Protein AF-A0A937Z5E2-F1 (afdb_monomer_lite)

Secondary structure (DSSP, 8-state):
--------STTSTT--SGGGGSTTSTTHHHHHHHHHHHHHHHHHHHHHTT-

Sequence (51 aa):
MKVYISVDIEGCAGITHWDEAEKSHADYPEFREQMTREAVAAIEGAMAAGA

pLDDT: mean 97.64, std 1.1, range [93.19, 98.75]

Structure (mmCIF, N/CA/C/O backbone):
data_AF-A0A937Z5E2-F1
#
_entry.id   AF-A0A937Z5E2-F1
#
loop_
_atom_site.group_PDB
_atom_site.id
_atom_site.type_symbol
_atom_site.label_atom_id
_atom_site.label_alt_id
_atom_site.label_comp_id
_atom_site.label_asym_id
_atom_site.label_entity_id
_atom_site.label_seq_id
_atom_site.pdbx_PDB_ins_code
_atom_site.Cartn_x
_atom_site.Cartn_y
_atom_site.Cartn_z
_atom_site.occupancy
_atom_site.B_iso_or_equiv
_atom_site.auth_seq_id
_atom_site.auth_comp_id
_atom_site.auth_asym_id
_atom_site.auth_atom_id
_atom_site.pdbx_PDB_model_num
ATOM 1 N N . MET A 1 1 ? -9.924 3.531 18.917 1.00 93.19 1 MET A N 1
ATOM 2 C CA . MET A 1 1 ? -9.176 2.277 19.213 1.00 93.19 1 MET A CA 1
ATOM 3 C C . MET A 1 1 ? -7.683 2.554 18.968 1.00 93.19 1 MET A C 1
ATOM 5 O O . MET A 1 1 ? -7.299 3.715 18.950 1.00 93.19 1 MET A O 1
ATOM 9 N N . LYS A 1 2 ? -6.796 1.559 18.879 1.00 95.88 2 LYS A N 1
ATOM 10 C CA . LYS A 1 2 ? -5.495 1.722 18.209 1.00 95.88 2 LYS A CA 1
ATOM 11 C C . LYS A 1 2 ? -5.376 0.595 17.195 1.00 95.88 2 LYS A C 1
ATOM 13 O O . LYS A 1 2 ? -5.584 -0.557 17.568 1.00 95.88 2 LYS A O 1
ATOM 18 N N . VAL A 1 3 ? -5.055 0.927 15.949 1.00 96.62 3 VAL A N 1
ATOM 19 C CA . VAL A 1 3 ? -4.916 -0.029 14.843 1.00 96.62 3 VAL A CA 1
ATOM 20 C C . VAL A 1 3 ? -3.520 0.108 14.250 1.00 96.62 3 VAL A C 1
ATOM 22 O O . VAL A 1 3 ? -3.010 1.217 14.104 1.00 96.62 3 VAL A O 1
ATOM 25 N N . TYR A 1 4 ? -2.897 -1.025 13.937 1.00 97.94 4 TYR A N 1
ATOM 26 C CA . TYR A 1 4 ? -1.635 -1.078 13.210 1.00 97.94 4 TYR A CA 1
ATOM 27 C C . TYR A 1 4 ? -1.907 -1.567 11.787 1.00 97.94 4 TYR A C 1
ATOM 29 O O . TYR A 1 4 ? -2.564 -2.592 11.613 1.00 97.94 4 TYR A O 1
ATOM 37 N N . ILE A 1 5 ? -1.414 -0.833 10.789 1.00 97.44 5 ILE A N 1
ATOM 38 C CA . ILE A 1 5 ? -1.540 -1.169 9.367 1.00 97.44 5 ILE A CA 1
ATOM 39 C C . ILE A 1 5 ? -0.123 -1.359 8.826 1.00 97.44 5 ILE A C 1
ATOM 41 O O . ILE A 1 5 ? 0.699 -0.447 8.906 1.00 97.44 5 ILE A O 1
ATOM 45 N N . SER A 1 6 ? 0.161 -2.554 8.312 1.00 97.75 6 SER A N 1
ATOM 46 C CA . SER A 1 6 ? 1.401 -2.883 7.605 1.00 97.75 6 SER A CA 1
ATOM 47 C C . SER A 1 6 ? 1.107 -2.892 6.111 1.00 97.75 6 SER A C 1
ATOM 49 O O . SER A 1 6 ? 0.075 -3.418 5.698 1.00 97.75 6 SER A O 1
ATOM 51 N N . VAL A 1 7 ? 1.979 -2.266 5.326 1.00 97.88 7 VAL A N 1
ATOM 52 C CA . VAL A 1 7 ? 1.800 -2.069 3.886 1.00 97.88 7 VAL A CA 1
ATOM 53 C C . VAL A 1 7 ? 3.079 -2.495 3.184 1.00 97.88 7 VAL A C 1
ATOM 55 O O . VAL A 1 7 ? 4.164 -2.129 3.639 1.00 97.88 7 VAL A O 1
ATOM 58 N N . ASP A 1 8 ? 2.921 -3.236 2.092 1.00 96.75 8 ASP A N 1
ATOM 59 C CA . ASP A 1 8 ? 3.992 -3.667 1.196 1.00 96.75 8 ASP A CA 1
ATOM 60 C C . ASP A 1 8 ? 3.541 -3.521 -0.263 1.00 96.75 8 ASP A C 1
ATOM 62 O O . ASP A 1 8 ? 2.339 -3.394 -0.521 1.00 96.75 8 ASP A O 1
ATOM 66 N N . ILE A 1 9 ? 4.481 -3.487 -1.209 1.00 97.69 9 ILE A N 1
ATOM 67 C CA . ILE A 1 9 ? 4.191 -3.034 -2.577 1.00 97.69 9 ILE A CA 1
ATOM 68 C C . ILE A 1 9 ? 3.730 -4.156 -3.511 1.00 97.69 9 ILE A C 1
ATOM 70 O O . ILE A 1 9 ? 2.857 -3.914 -4.334 1.00 97.69 9 ILE A O 1
ATOM 74 N N . GLU A 1 10 ? 4.239 -5.379 -3.371 1.00 97.00 10 GLU A N 1
ATOM 75 C CA . GLU A 1 10 ? 4.090 -6.478 -4.341 1.00 97.00 10 GLU A CA 1
ATOM 76 C C . GLU A 1 10 ? 2.631 -6.908 -4.561 1.00 97.00 10 GLU A C 1
ATOM 78 O O . GLU A 1 10 ? 2.298 -7.477 -5.597 1.00 97.00 10 GLU A O 1
ATOM 83 N N . GLY A 1 11 ? 1.757 -6.650 -3.583 1.00 94.69 11 GLY A N 1
ATOM 84 C CA . GLY A 1 11 ? 0.323 -6.946 -3.646 1.00 94.69 11 GLY A CA 1
ATOM 85 C C . GLY A 1 11 ? -0.566 -5.759 -4.030 1.00 94.69 11 GLY A C 1
ATOM 86 O O . GLY A 1 11 ? -1.789 -5.895 -3.984 1.00 94.69 11 GLY A O 1
ATOM 87 N N . CYS A 1 12 ? 0.016 -4.600 -4.347 1.00 97.38 12 CYS A N 1
ATOM 88 C CA . CYS A 1 12 ? -0.723 -3.398 -4.719 1.00 97.38 12 CYS A CA 1
ATOM 89 C C . CYS A 1 12 ? -1.559 -3.631 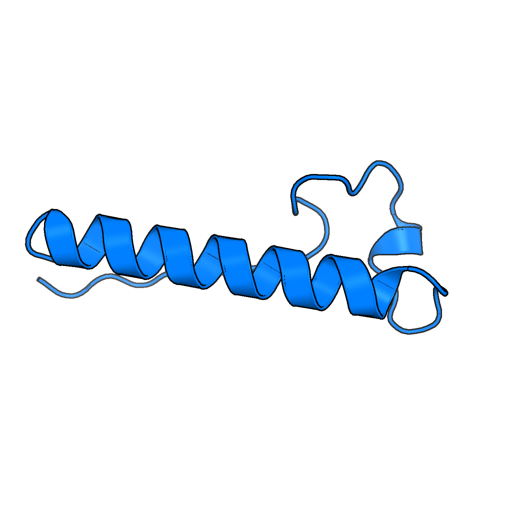-5.987 1.00 97.38 12 CYS A C 1
ATOM 91 O O . CYS A 1 12 ? -1.126 -4.316 -6.918 1.00 97.38 12 CYS A O 1
ATOM 93 N N . ALA A 1 13 ? -2.771 -3.069 -6.041 1.00 97.06 13 ALA A N 1
ATOM 94 C CA . ALA A 1 13 ? -3.654 -3.278 -7.179 1.00 97.06 13 ALA A CA 1
ATOM 95 C C . ALA A 1 13 ? -3.012 -2.763 -8.477 1.00 97.06 13 ALA A C 1
ATOM 97 O O . ALA A 1 13 ? -2.635 -1.597 -8.587 1.00 97.06 13 ALA A O 1
ATOM 98 N N . GLY A 1 14 ? -2.940 -3.641 -9.477 1.00 96.38 14 GLY A N 1
ATOM 99 C CA . GLY A 1 14 ? -2.336 -3.350 -10.777 1.00 96.38 14 GLY A CA 1
ATOM 100 C C . GLY A 1 14 ? -0.952 -3.966 -10.969 1.00 96.38 14 GLY A C 1
ATOM 101 O O . GLY A 1 14 ? -0.591 -4.188 -12.120 1.00 96.38 14 GLY A O 1
ATOM 102 N N . ILE A 1 15 ? -0.238 -4.327 -9.895 1.00 97.62 15 ILE A N 1
ATOM 103 C CA . ILE A 1 15 ? 0.976 -5.141 -10.021 1.00 97.62 15 ILE A CA 1
ATOM 104 C C . ILE A 1 15 ? 0.576 -6.558 -10.426 1.00 97.62 15 ILE A C 1
ATOM 106 O O . ILE A 1 15 ? -0.280 -7.196 -9.807 1.00 97.62 15 ILE A O 1
ATOM 110 N N . THR A 1 16 ? 1.199 -7.053 -11.487 1.00 96.62 16 THR A N 1
ATOM 111 C CA . THR A 1 16 ? 0.987 -8.403 -12.019 1.00 96.62 16 THR A CA 1
ATOM 112 C C . THR A 1 16 ? 2.282 -9.188 -12.171 1.00 96.62 16 THR A C 1
ATOM 114 O O . THR A 1 16 ? 2.234 -10.412 -12.326 1.00 96.62 16 THR A O 1
ATOM 117 N N . HIS A 1 17 ? 3.429 -8.515 -12.079 1.00 96.88 17 HIS A N 1
ATOM 118 C CA . HIS A 1 17 ? 4.741 -9.131 -12.151 1.00 96.88 17 HIS A CA 1
ATOM 119 C C . HIS A 1 17 ? 5.683 -8.586 -11.067 1.00 96.88 17 HIS A C 1
ATOM 121 O O . HIS A 1 17 ? 5.522 -7.479 -10.568 1.00 96.88 17 HIS A O 1
ATOM 127 N N . TRP A 1 18 ? 6.661 -9.395 -10.654 1.00 95.62 18 TRP A N 1
ATOM 128 C CA . TRP A 1 18 ? 7.513 -9.080 -9.501 1.00 95.62 18 TRP A CA 1
ATOM 129 C C . TRP A 1 18 ? 8.434 -7.873 -9.731 1.00 95.62 18 TRP A C 1
ATOM 131 O O . TRP A 1 18 ? 8.681 -7.099 -8.812 1.00 95.62 18 TRP A O 1
ATOM 141 N N . ASP A 1 19 ? 8.953 -7.704 -10.947 1.00 97.19 19 ASP A N 1
ATOM 142 C CA . ASP A 1 19 ? 9.883 -6.613 -11.268 1.00 97.19 19 ASP A CA 1
ATOM 143 C C . ASP A 1 19 ? 9.225 -5.227 -11.214 1.00 97.19 19 ASP A C 1
ATOM 145 O O . ASP A 1 19 ? 9.899 -4.253 -10.899 1.00 97.19 19 ASP A O 1
ATOM 149 N N . GLU A 1 20 ? 7.911 -5.129 -11.415 1.00 97.69 20 GLU A N 1
ATOM 150 C CA . GLU A 1 20 ? 7.128 -3.895 -11.274 1.00 97.69 20 GLU A CA 1
ATOM 151 C C . GLU A 1 20 ? 7.217 -3.302 -9.850 1.00 97.69 20 GLU A C 1
ATOM 153 O O . GLU A 1 20 ? 7.104 -2.086 -9.669 1.00 97.69 20 GLU A O 1
ATOM 158 N N . ALA A 1 21 ? 7.484 -4.143 -8.842 1.00 97.25 21 ALA A N 1
ATOM 159 C CA . ALA A 1 21 ? 7.723 -3.752 -7.452 1.00 97.25 21 ALA A CA 1
ATOM 160 C C . ALA A 1 21 ? 9.179 -3.326 -7.163 1.00 97.25 21 ALA A C 1
ATOM 162 O O . ALA A 1 21 ? 9.484 -2.829 -6.074 1.00 97.25 21 ALA A O 1
ATOM 163 N N . GLU A 1 22 ? 10.101 -3.467 -8.117 1.00 97.88 22 GLU A N 1
ATOM 164 C CA . GLU A 1 22 ? 11.495 -3.065 -7.944 1.00 97.88 22 GLU A CA 1
ATOM 165 C C . GLU A 1 22 ? 11.695 -1.570 -8.220 1.00 97.88 22 GLU A C 1
ATOM 167 O O . GLU A 1 22 ? 11.285 -1.040 -9.246 1.00 97.88 22 GLU A O 1
ATOM 172 N N . LYS A 1 23 ? 12.440 -0.877 -7.348 1.00 97.25 23 LYS A N 1
ATOM 173 C CA . LYS A 1 23 ? 12.699 0.579 -7.452 1.00 97.25 23 LYS A CA 1
ATOM 174 C C . LYS A 1 23 ? 13.320 1.040 -8.776 1.00 97.25 23 LYS A C 1
ATOM 176 O O . LYS A 1 23 ? 13.269 2.230 -9.078 1.00 97.25 23 LYS A O 1
ATOM 181 N N . SER A 1 24 ? 13.977 0.141 -9.502 1.00 97.88 24 SER A N 1
ATOM 182 C CA . SER A 1 24 ? 14.588 0.404 -10.808 1.00 97.88 24 SER A CA 1
ATOM 183 C C . SER A 1 24 ? 13.615 0.287 -11.979 1.00 97.88 24 SER A C 1
ATOM 185 O O . SER A 1 24 ? 13.953 0.747 -13.069 1.00 97.88 24 SER A O 1
ATOM 187 N N . HIS A 1 25 ? 12.449 -0.329 -11.785 1.00 98.12 25 HIS A N 1
ATOM 188 C CA . HIS A 1 25 ? 11.456 -0.498 -12.836 1.00 98.12 25 HIS A CA 1
ATOM 189 C C . HIS A 1 25 ? 10.783 0.835 -13.173 1.00 98.12 25 HIS A C 1
ATOM 191 O O . HIS A 1 25 ? 10.589 1.689 -12.304 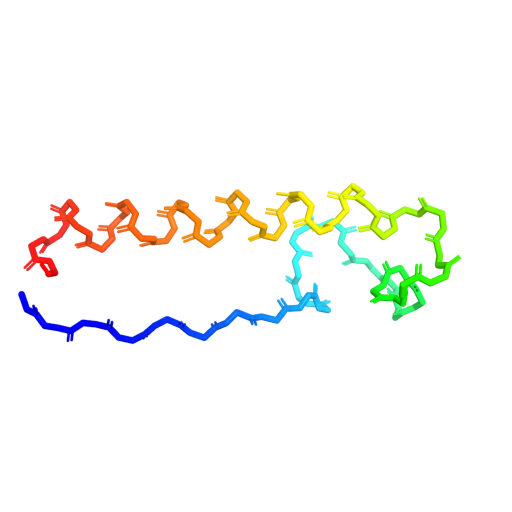1.00 98.12 25 HIS A O 1
ATOM 197 N N . ALA A 1 26 ? 10.428 1.023 -14.446 1.00 98.19 26 ALA A N 1
ATOM 198 C CA . ALA A 1 26 ? 9.858 2.280 -14.932 1.00 98.19 26 ALA A CA 1
ATOM 199 C C . ALA A 1 26 ? 8.509 2.611 -14.271 1.00 98.19 26 ALA A C 1
ATOM 201 O O . ALA A 1 26 ? 8.231 3.782 -14.018 1.00 98.19 26 ALA A O 1
ATOM 202 N N . ASP A 1 27 ? 7.733 1.578 -13.938 1.00 97.62 27 ASP A N 1
ATOM 203 C CA . ASP A 1 27 ? 6.376 1.705 -13.390 1.00 97.62 27 ASP A CA 1
ATOM 204 C C . ASP A 1 27 ? 6.344 1.787 -11.854 1.00 97.62 27 ASP A C 1
ATOM 206 O O . ASP A 1 27 ? 5.325 2.147 -11.263 1.00 97.62 27 ASP A O 1
ATOM 210 N N . TYR A 1 28 ? 7.471 1.535 -11.176 1.00 98.19 28 TYR A N 1
ATOM 211 C CA . TYR A 1 28 ? 7.552 1.607 -9.713 1.00 98.19 28 TYR A CA 1
ATOM 212 C C . TYR A 1 28 ? 7.046 2.939 -9.125 1.00 98.19 28 TYR A C 1
ATOM 214 O O . TYR A 1 28 ? 6.369 2.908 -8.094 1.00 98.19 28 TYR A O 1
ATOM 222 N N . PRO A 1 29 ? 7.331 4.126 -9.710 1.00 98.38 29 PRO A N 1
ATOM 223 C CA . PRO A 1 29 ? 6.781 5.383 -9.208 1.00 98.38 29 PRO A CA 1
ATOM 224 C C . PRO A 1 29 ? 5.248 5.397 -9.185 1.00 98.38 29 PRO A C 1
ATOM 226 O O . PRO A 1 29 ? 4.671 5.843 -8.194 1.00 98.38 29 PRO A O 1
ATOM 229 N N . GLU A 1 30 ? 4.600 4.865 -10.224 1.00 98.12 30 GLU A N 1
ATOM 230 C CA . GLU A 1 30 ? 3.140 4.781 -10.313 1.00 98.12 30 GLU A CA 1
ATOM 231 C C . GLU A 1 30 ? 2.578 3.831 -9.251 1.00 98.12 30 GLU A C 1
ATOM 233 O O . GLU A 1 30 ? 1.689 4.212 -8.481 1.00 98.12 30 GLU A O 1
ATOM 238 N N . 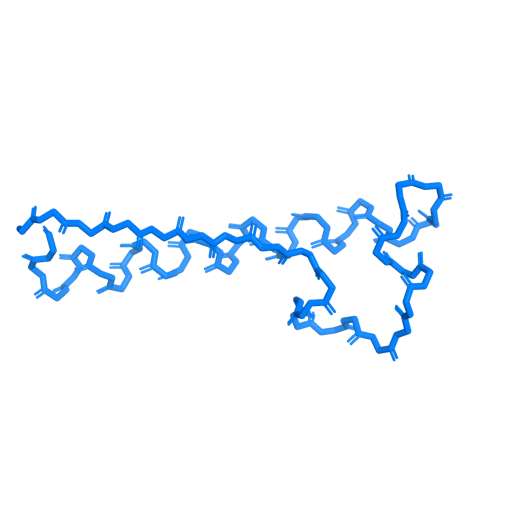PHE A 1 31 ? 3.145 2.628 -9.131 1.00 98.38 31 PHE A N 1
ATOM 239 C CA . PHE A 1 31 ? 2.686 1.650 -8.144 1.00 98.38 31 PHE A CA 1
ATOM 240 C C . PHE A 1 31 ? 2.976 2.075 -6.702 1.00 98.38 31 PHE A C 1
ATOM 242 O O . PHE A 1 31 ? 2.159 1.845 -5.813 1.00 98.38 31 PHE A O 1
ATOM 249 N N . ARG A 1 32 ? 4.071 2.799 -6.445 1.00 98.12 32 ARG A N 1
ATOM 250 C CA . ARG A 1 32 ? 4.330 3.423 -5.137 1.00 98.12 32 ARG A CA 1
ATOM 251 C C . ARG A 1 32 ? 3.242 4.436 -4.773 1.00 98.12 32 ARG A C 1
ATOM 253 O O . ARG A 1 32 ? 2.824 4.506 -3.611 1.00 98.12 32 ARG A O 1
ATOM 260 N N . GLU A 1 33 ? 2.813 5.262 -5.724 1.00 98.44 33 GLU A N 1
ATOM 261 C CA . GLU A 1 33 ? 1.720 6.208 -5.498 1.00 98.44 33 GLU A CA 1
ATOM 262 C C . GLU A 1 33 ? 0.389 5.482 -5.274 1.00 98.44 33 GLU A C 1
ATOM 264 O O . GLU A 1 33 ? -0.356 5.852 -4.366 1.00 98.44 33 GLU A O 1
ATOM 269 N N . GLN A 1 34 ? 0.114 4.422 -6.036 1.00 98.50 34 GLN A N 1
ATOM 270 C CA . GLN A 1 34 ? -1.077 3.589 -5.861 1.00 98.50 34 GLN A CA 1
ATOM 271 C C . GLN A 1 34 ? -1.102 2.899 -4.487 1.00 98.50 34 GLN A C 1
ATOM 273 O O . GLN A 1 34 ? -2.090 3.036 -3.766 1.00 98.50 34 GLN A O 1
ATOM 278 N N . MET A 1 35 ? 0.004 2.289 -4.056 1.00 98.56 35 MET A N 1
ATOM 279 C CA . MET A 1 35 ? 0.157 1.687 -2.724 1.00 98.56 35 MET A CA 1
ATOM 280 C C . MET A 1 35 ? -0.097 2.718 -1.615 1.00 98.56 35 MET A C 1
ATOM 282 O O . MET A 1 35 ? -0.754 2.433 -0.614 1.00 98.56 35 MET A O 1
ATOM 286 N N . THR A 1 36 ? 0.380 3.953 -1.805 1.00 98.62 36 THR A N 1
ATOM 287 C CA . THR A 1 36 ? 0.129 5.055 -0.865 1.00 98.62 36 THR A CA 1
ATOM 288 C C . THR A 1 36 ? -1.363 5.397 -0.795 1.00 98.62 36 THR A C 1
ATOM 290 O O . THR A 1 36 ? -1.894 5.577 0.301 1.00 98.62 36 THR A O 1
ATOM 293 N N . ARG A 1 37 ? -2.061 5.457 -1.938 1.00 98.75 37 ARG A N 1
ATOM 294 C CA . ARG A 1 37 ? -3.514 5.700 -1.981 1.00 98.75 37 ARG A CA 1
ATOM 295 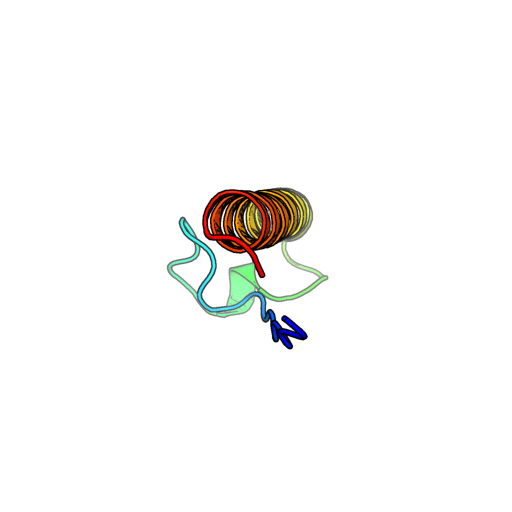C C . ARG A 1 37 ? -4.301 4.585 -1.292 1.00 98.75 37 ARG A C 1
ATOM 297 O O . ARG A 1 37 ? -5.225 4.883 -0.541 1.00 98.75 37 ARG A O 1
ATOM 304 N N . GLU A 1 38 ? -3.918 3.327 -1.491 1.00 98.69 38 GLU A N 1
ATOM 305 C CA . GLU A 1 38 ? -4.545 2.174 -0.828 1.00 98.69 38 GLU A CA 1
ATOM 306 C C . GLU A 1 38 ? -4.346 2.204 0.690 1.00 98.69 38 GLU A C 1
ATOM 308 O O . GLU A 1 38 ? -5.302 2.009 1.445 1.00 98.69 38 GLU A O 1
ATOM 313 N N . ALA A 1 39 ? -3.135 2.533 1.151 1.00 98.62 39 ALA A N 1
ATOM 314 C CA . ALA A 1 39 ? -2.848 2.704 2.571 1.00 98.62 39 ALA A CA 1
ATOM 315 C C . ALA A 1 39 ? -3.706 3.814 3.198 1.00 98.62 39 ALA A C 1
ATOM 317 O O . ALA A 1 39 ? -4.283 3.622 4.270 1.00 98.62 39 ALA A O 1
ATOM 318 N N . VAL A 1 40 ? -3.830 4.962 2.524 1.00 98.69 40 VAL A N 1
ATOM 319 C CA . VAL A 1 40 ? -4.678 6.076 2.976 1.00 98.69 40 VAL A CA 1
ATOM 320 C C . VAL A 1 40 ? -6.147 5.659 3.025 1.00 98.69 40 VAL A C 1
ATOM 322 O O . VAL A 1 40 ? -6.796 5.894 4.041 1.00 98.69 40 VAL A O 1
ATOM 325 N N . ALA A 1 41 ? -6.654 4.964 2.005 1.00 98.75 41 ALA A N 1
ATOM 326 C CA . ALA A 1 41 ? -8.028 4.466 1.997 1.00 98.75 41 ALA A CA 1
ATOM 327 C C . ALA A 1 41 ? -8.302 3.490 3.160 1.00 98.75 41 ALA A C 1
ATOM 329 O O . ALA A 1 41 ? -9.350 3.565 3.804 1.00 98.75 41 ALA A O 1
ATOM 330 N N . ALA A 1 42 ? -7.348 2.608 3.485 1.00 98.44 42 ALA A N 1
ATOM 331 C CA . ALA A 1 42 ? -7.452 1.716 4.641 1.00 98.44 42 ALA A CA 1
ATOM 332 C C . ALA A 1 42 ? -7.474 2.490 5.973 1.00 98.44 42 ALA A C 1
ATOM 334 O O . ALA A 1 42 ? -8.265 2.167 6.863 1.00 98.44 42 ALA A O 1
ATOM 335 N N . ILE A 1 43 ? -6.647 3.534 6.103 1.00 98.56 43 ILE A N 1
ATOM 336 C CA . ILE A 1 43 ? -6.629 4.428 7.271 1.00 98.56 43 IL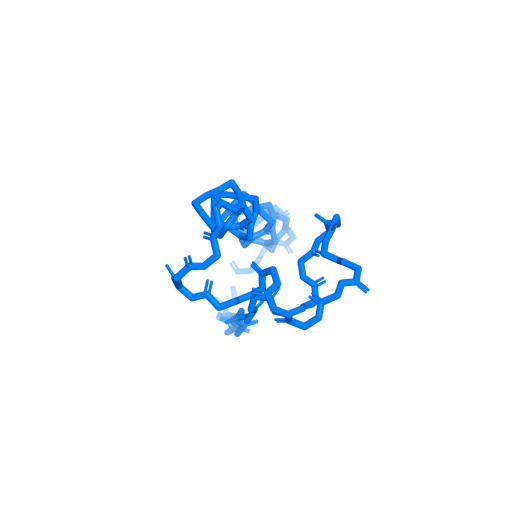E A CA 1
ATOM 337 C C . ILE A 1 43 ? -7.970 5.160 7.414 1.00 98.56 43 ILE A C 1
ATOM 339 O O . ILE A 1 43 ? -8.549 5.172 8.500 1.00 98.56 43 ILE A O 1
ATOM 343 N N . GLU A 1 44 ? -8.489 5.739 6.332 1.00 98.75 44 GLU A N 1
ATOM 344 C CA . GLU A 1 44 ? -9.777 6.439 6.312 1.00 98.75 44 GLU A CA 1
ATOM 345 C C . GLU A 1 44 ? -10.934 5.512 6.693 1.00 98.75 44 GLU A C 1
ATOM 347 O O . GLU A 1 44 ? -11.749 5.865 7.549 1.00 98.75 44 GLU A O 1
ATOM 352 N N . GLY A 1 45 ? -10.964 4.300 6.134 1.00 98.62 45 GLY A N 1
ATOM 353 C CA . GLY A 1 45 ? -11.953 3.282 6.482 1.00 98.62 45 GLY A CA 1
ATOM 354 C C . GLY A 1 45 ? -11.887 2.879 7.956 1.00 98.62 45 GLY A C 1
ATOM 355 O O . GLY A 1 45 ? -12.921 2.789 8.620 1.00 98.62 45 GLY A O 1
ATOM 356 N N . ALA A 1 46 ? -10.680 2.697 8.500 1.00 98.44 46 ALA A N 1
ATOM 357 C CA . ALA A 1 46 ? -10.495 2.397 9.915 1.00 98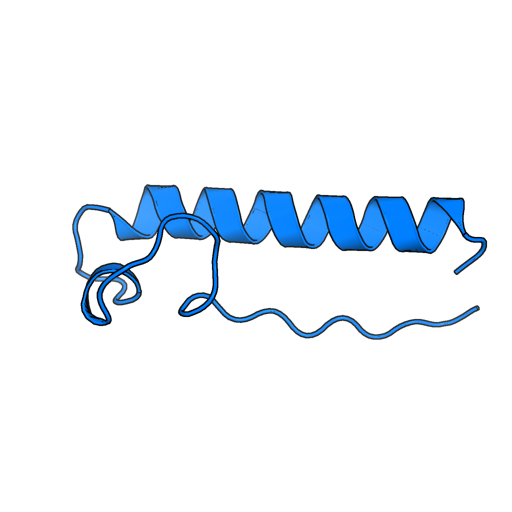.44 46 ALA A CA 1
ATOM 358 C C . ALA A 1 46 ? -11.012 3.543 10.803 1.00 98.44 46 ALA A C 1
ATOM 360 O O . ALA A 1 46 ? -11.800 3.301 11.718 1.00 98.44 46 ALA A O 1
ATOM 361 N N . MET A 1 47 ? -10.632 4.794 10.516 1.00 98.25 47 MET A N 1
ATOM 362 C CA . MET A 1 47 ? -11.105 5.964 11.271 1.00 98.25 47 MET A CA 1
ATOM 363 C C . MET A 1 47 ? -12.632 6.095 11.227 1.00 98.25 47 MET A C 1
ATOM 365 O O . MET A 1 47 ? -13.259 6.309 12.264 1.00 98.25 47 MET A O 1
ATOM 369 N N . ALA A 1 48 ? -13.243 5.907 10.054 1.00 98.56 48 ALA A N 1
ATOM 370 C CA . ALA A 1 48 ? -14.696 5.938 9.893 1.00 98.56 48 ALA A CA 1
ATOM 371 C C . ALA A 1 48 ? -15.407 4.846 10.716 1.00 98.56 48 ALA A C 1
ATOM 373 O O . ALA A 1 48 ? -16.529 5.052 11.177 1.00 98.56 48 ALA A O 1
ATOM 374 N N . ALA A 1 49 ? -14.743 3.712 10.953 1.00 98.06 49 ALA A N 1
ATOM 375 C CA . ALA A 1 49 ? -15.233 2.622 11.795 1.00 98.06 49 ALA A CA 1
ATOM 376 C C . ALA A 1 49 ? -14.978 2.825 13.309 1.00 98.06 49 ALA A C 1
ATOM 378 O O . ALA A 1 49 ? -15.303 1.941 14.103 1.00 98.06 49 ALA A O 1
ATOM 379 N N . GLY A 1 50 ? -14.416 3.965 13.732 1.00 97.56 50 GLY A N 1
ATOM 380 C CA . GLY A 1 50 ? -14.131 4.271 15.143 1.00 97.56 50 GLY A CA 1
ATOM 381 C C . GLY A 1 50 ? -12.781 3.744 15.650 1.00 97.56 50 GLY A C 1
ATOM 382 O O . GLY A 1 50 ? -12.606 3.542 16.863 1.00 97.56 50 GLY A O 1
ATOM 383 N N . ALA A 1 51 ? -11.846 3.482 14.726 1.00 96.00 51 ALA A N 1
ATOM 384 C CA . ALA A 1 51 ? -10.482 3.072 15.046 1.00 96.00 51 ALA A CA 1
ATOM 385 C C . ALA A 1 51 ? -9.710 4.084 15.889 1.00 96.00 51 ALA A C 1
ATOM 387 O O . ALA A 1 51 ? -10.123 5.247 16.064 1.00 96.00 51 ALA A O 1
#

Radius of gyration: 12.85 Å; chains: 1; bounding box: 30×16×34 Å

Foldseek 3Di:
DDDDDDFAQCPFPPRDDDCCCPPPDPNNVVSVVSSVVVVVVVVVVVVVVVD